Protein AF-A0A553XTB8-F1 (afdb_monomer)

Organism: NCBI:txid2595054

Solvent-accessible surface area (backbone atoms only — not comparable to full-atom values): 7306 Å² total; per-residue (Å²): 140,80,85,90,82,80,82,86,76,72,85,72,80,77,69,88,78,72,76,60,93,50,73,69,41,51,51,54,46,55,52,51,51,54,59,51,57,75,51,41,71,43,57,45,42,55,61,53,49,77,76,46,95,69,88,56,85,62,55,62,44,39,61,53,44,49,53,48,52,52,49,40,65,73,49,48,45,96,88,76,50,57,57,67,68,59,50,44,66,67,45,38,68,63,52,34,68,58,40,72,91,57,58,70,71,54,40,51,50,51,44,51,54,54,75,76,106

pLDDT: mean 83.33, std 14.6, range [41.31, 97.5]

Mean predicted aligned error: 11.62 Å

Secondary structure (DSSP, 8-state):
-----------------PPPSSHHHHHHHHHHHHHHHTTHHHHHHHHHGGGSSS-GGG--HHHHHHHHHHHHHHH--TTT---HHHHHHHHHHHHHHH-TTS-HHHHHHHHHHHHT-

Sequence (117 aa):
MTFPAPGATAPQPAGTHRPAPGPAADEGLARRLRALACTAPLHDLDARKANLAGEYGGYAMAEVALAVIDLVTLHMDFDTGADHEEIVARVLPRIAAQAPGRPAAEHERVARWVLEN

Foldseek 3Di:
DDDDDDDDDDPDPDDDDDPDPDDVVVVVVVVVVVVVVVLVVLVVQQVCCVVDPDDCPLFSLSVLLVLLVVVQVVPDDVPPGDDLVNSLVVSQVVLCVSPVPDDSVVSSVSSVVSVVD

Radius of gyration: 25.26 Å; Cα contacts (8 Å, |Δi|>4): 66; chains: 1; bounding box: 90×39×44 Å

Structure (mmCIF, N/CA/C/O backbone):
data_AF-A0A553XTB8-F1
#
_entry.id   AF-A0A553XTB8-F1
#
loop_
_atom_site.group_PDB
_atom_site.id
_atom_site.type_symbol
_atom_site.label_atom_id
_atom_site.label_alt_id
_atom_site.label_comp_id
_atom_site.label_asym_id
_atom_site.label_entity_id
_atom_site.label_seq_id
_atom_site.pdbx_PDB_ins_code
_atom_site.Cartn_x
_atom_site.Cartn_y
_atom_site.Cartn_z
_atom_site.occupancy
_atom_site.B_iso_or_equiv
_atom_site.auth_seq_id
_atom_site.auth_comp_id
_atom_site.auth_asym_id
_atom_site.auth_atom_id
_atom_site.pdbx_PDB_model_num
ATOM 1 N N . MET A 1 1 ? 76.236 15.488 -11.336 1.00 41.31 1 MET A N 1
ATOM 2 C CA . MET A 1 1 ? 75.437 14.586 -12.196 1.00 41.31 1 MET A CA 1
ATOM 3 C C . MET A 1 1 ? 74.901 13.505 -11.263 1.00 41.31 1 MET A C 1
ATOM 5 O O . MET A 1 1 ? 75.729 12.906 -10.605 1.00 41.31 1 MET A O 1
ATOM 9 N N . THR A 1 2 ? 73.619 13.258 -11.002 1.00 48.31 2 THR A N 1
ATOM 10 C CA . THR A 1 2 ? 72.355 13.557 -11.687 1.00 48.31 2 THR A CA 1
ATOM 11 C C . THR A 1 2 ? 71.219 13.259 -10.686 1.00 48.31 2 THR A C 1
ATOM 13 O O . THR A 1 2 ? 71.333 12.319 -9.904 1.00 48.31 2 THR A O 1
ATOM 16 N N . PHE A 1 3 ? 70.158 14.072 -10.681 1.00 46.03 3 PHE A N 1
ATOM 17 C CA . PHE A 1 3 ? 68.915 13.856 -9.920 1.00 46.03 3 PHE A CA 1
ATOM 18 C C . PHE A 1 3 ? 68.185 12.572 -10.363 1.00 46.03 3 PHE A C 1
ATOM 20 O O . PHE A 1 3 ? 68.142 12.320 -11.568 1.00 46.03 3 PHE A O 1
ATOM 27 N N . PRO A 1 4 ? 67.489 11.836 -9.477 1.00 58.44 4 PRO A N 1
ATOM 28 C CA . PRO A 1 4 ? 66.358 11.022 -9.896 1.00 58.44 4 PRO A CA 1
ATOM 29 C C . PRO A 1 4 ? 65.080 11.881 -9.952 1.00 58.44 4 PRO A C 1
ATOM 31 O O . PRO A 1 4 ? 64.765 12.630 -9.028 1.00 58.44 4 PRO A O 1
ATOM 34 N N . ALA A 1 5 ? 64.352 11.765 -11.060 1.00 60.19 5 ALA A N 1
ATOM 35 C CA . ALA A 1 5 ? 62.986 12.252 -11.268 1.00 60.19 5 ALA A CA 1
ATOM 36 C C . ALA A 1 5 ? 62.022 11.044 -11.308 1.00 60.19 5 ALA A C 1
ATOM 38 O O . ALA A 1 5 ? 62.491 9.908 -11.356 1.00 60.19 5 ALA A O 1
ATOM 39 N N . PRO A 1 6 ? 60.708 11.242 -11.500 1.00 53.75 6 PRO A N 1
ATOM 40 C CA . PRO A 1 6 ? 59.749 12.002 -10.709 1.00 53.75 6 PRO A CA 1
ATOM 41 C C . PRO A 1 6 ? 58.691 11.064 -10.080 1.00 53.75 6 PRO A C 1
ATOM 43 O O . PRO A 1 6 ? 58.649 9.865 -10.342 1.00 53.75 6 PRO A O 1
ATOM 46 N N . GLY A 1 7 ? 57.847 11.633 -9.216 1.00 50.50 7 GLY A N 1
ATOM 47 C CA . GLY A 1 7 ? 56.869 10.927 -8.390 1.00 50.50 7 GLY A CA 1
ATOM 48 C C . GLY A 1 7 ? 55.953 9.953 -9.135 1.00 50.50 7 GLY A C 1
ATOM 49 O O . GLY A 1 7 ? 55.376 10.268 -10.176 1.00 50.50 7 GLY A O 1
ATOM 50 N N . ALA A 1 8 ? 55.780 8.781 -8.522 1.00 53.91 8 ALA A N 1
ATOM 51 C CA . ALA A 1 8 ? 54.745 7.823 -8.861 1.00 53.91 8 ALA A CA 1
ATOM 52 C C . ALA A 1 8 ? 53.376 8.511 -8.775 1.00 53.91 8 ALA A C 1
ATOM 54 O O . ALA A 1 8 ? 52.900 8.878 -7.700 1.00 53.91 8 ALA A O 1
ATOM 55 N N . THR A 1 9 ? 52.768 8.735 -9.935 1.00 54.84 9 THR A N 1
ATOM 56 C CA . THR A 1 9 ? 51.419 9.273 -10.049 1.00 54.84 9 THR A CA 1
ATOM 57 C C . THR A 1 9 ? 50.460 8.195 -9.558 1.00 54.84 9 THR A C 1
ATOM 59 O O . THR A 1 9 ? 50.322 7.148 -10.188 1.00 54.84 9 THR A O 1
ATOM 62 N N . ALA A 1 10 ? 49.826 8.422 -8.408 1.00 61.78 10 ALA A N 1
ATOM 63 C CA . ALA A 1 10 ? 48.704 7.603 -7.974 1.00 61.78 10 ALA A CA 1
ATOM 64 C C . ALA A 1 10 ? 47.616 7.624 -9.068 1.00 61.78 10 ALA A C 1
ATOM 66 O O . ALA A 1 10 ? 47.386 8.688 -9.658 1.00 61.78 10 ALA A O 1
ATOM 67 N N . PRO A 1 11 ? 46.940 6.500 -9.361 1.00 55.59 11 PRO A N 1
ATOM 68 C CA . PRO A 1 11 ? 45.811 6.510 -10.276 1.00 55.59 11 PRO A CA 1
ATOM 69 C C . PRO A 1 11 ? 44.717 7.397 -9.676 1.00 55.59 11 PRO A C 1
ATOM 71 O O . PRO A 1 11 ? 44.107 7.064 -8.661 1.00 55.59 11 PRO A O 1
ATOM 74 N N . GLN A 1 12 ? 44.504 8.564 -10.284 1.00 62.22 12 GLN A N 1
ATOM 75 C CA . GLN A 1 12 ? 43.362 9.409 -9.962 1.00 62.22 12 GLN A CA 1
ATOM 76 C C . GLN A 1 12 ? 42.094 8.658 -10.394 1.00 62.22 12 GLN A C 1
ATOM 78 O O . GLN A 1 12 ? 42.048 8.183 -11.533 1.00 62.22 12 GLN A O 1
ATOM 83 N N . PRO A 1 13 ? 41.071 8.526 -9.531 1.00 57.94 13 PRO A N 1
ATOM 84 C CA . PRO A 1 13 ? 39.806 7.938 -9.941 1.00 57.94 13 PRO A CA 1
ATOM 85 C C . PRO A 1 13 ? 39.206 8.834 -11.025 1.00 57.94 13 PRO A C 1
ATOM 87 O O . PRO A 1 13 ? 38.858 9.990 -10.776 1.00 57.94 13 PRO A O 1
ATOM 90 N N . ALA A 1 14 ? 39.156 8.307 -12.250 1.00 58.19 14 ALA A N 1
ATOM 91 C CA . ALA A 1 14 ? 38.551 8.970 -13.392 1.00 58.19 14 ALA A CA 1
ATOM 92 C C . ALA A 1 14 ? 37.124 9.390 -13.019 1.00 58.19 14 ALA A C 1
ATOM 94 O O . ALA A 1 14 ? 36.339 8.589 -12.509 1.00 58.19 14 ALA A O 1
ATOM 95 N N . GLY A 1 15 ? 36.855 10.682 -13.207 1.00 56.16 15 GLY A N 1
ATOM 96 C CA . GLY A 1 15 ? 35.678 11.371 -12.706 1.00 56.16 15 GLY A CA 1
ATOM 97 C C . GLY A 1 15 ? 34.354 10.728 -13.102 1.00 56.16 15 GLY A C 1
ATOM 98 O O . GLY A 1 15 ? 34.242 9.980 -14.071 1.00 56.16 15 GLY A O 1
ATOM 99 N N . THR A 1 16 ? 33.329 11.076 -12.331 1.00 59.41 16 THR A N 1
ATOM 100 C CA . THR A 1 16 ? 31.920 10.801 -12.600 1.00 59.41 16 THR A CA 1
ATOM 101 C C . THR A 1 16 ? 31.591 11.087 -14.069 1.00 59.41 16 THR A C 1
ATOM 103 O O . THR A 1 16 ? 31.477 12.236 -14.496 1.00 59.41 16 THR A O 1
ATOM 106 N N . HIS A 1 17 ? 31.477 10.025 -14.870 1.00 63.88 17 HIS A N 1
ATOM 107 C CA . HIS A 1 17 ? 31.203 10.119 -16.298 1.00 63.88 17 HIS A CA 1
ATOM 108 C C . HIS A 1 17 ? 29.796 10.686 -16.483 1.00 63.88 17 HIS A C 1
ATOM 110 O O . HIS A 1 17 ? 28.800 9.965 -16.427 1.00 63.88 17 HIS A O 1
ATOM 116 N N . ARG A 1 18 ? 29.691 12.000 -16.698 1.00 64.69 18 ARG A N 1
ATOM 117 C CA . ARG A 1 18 ? 28.447 12.600 -17.175 1.00 64.69 18 ARG A CA 1
ATOM 118 C C . ARG A 1 18 ? 28.171 11.982 -18.548 1.00 64.69 18 ARG A C 1
ATOM 120 O O . ARG A 1 18 ? 29.055 12.057 -19.405 1.00 64.69 18 ARG A O 1
ATOM 127 N N . PRO A 1 19 ? 27.029 11.311 -18.770 1.00 65.31 19 PRO A N 1
ATOM 128 C CA . PRO A 1 19 ? 26.732 10.777 -20.088 1.00 65.31 19 PRO A CA 1
ATOM 129 C C . PRO A 1 19 ? 26.679 11.943 -21.080 1.00 65.31 19 PRO A C 1
ATOM 131 O O . PRO A 1 19 ? 26.035 12.961 -20.814 1.00 65.31 19 PRO A O 1
ATOM 134 N N . ALA A 1 20 ? 27.417 11.818 -22.184 1.00 63.16 20 ALA A N 1
ATOM 135 C CA 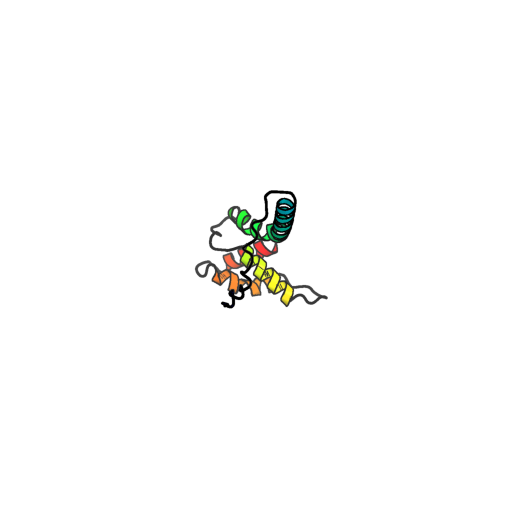. ALA A 1 20 ? 27.406 12.810 -23.249 1.00 63.16 20 ALA A CA 1
ATOM 136 C C . ALA A 1 20 ? 26.006 12.840 -23.894 1.00 63.16 20 ALA A C 1
ATOM 138 O O . ALA A 1 20 ? 25.423 11.769 -24.087 1.00 63.16 20 ALA A O 1
ATOM 139 N N . PRO A 1 21 ? 25.449 14.018 -24.227 1.00 64.50 21 PRO A N 1
ATOM 140 C CA . PRO A 1 21 ? 24.195 14.099 -24.973 1.00 64.50 21 PRO A CA 1
ATOM 141 C C . PRO A 1 21 ? 24.319 13.320 -26.295 1.00 64.50 21 PRO A C 1
ATOM 143 O O . PRO A 1 21 ? 25.241 13.580 -27.067 1.00 64.50 21 PRO A O 1
ATOM 146 N N . GLY A 1 22 ? 23.439 12.343 -26.538 1.00 74.56 22 GLY A N 1
ATOM 147 C CA . GLY A 1 22 ? 23.477 11.478 -27.725 1.00 74.56 22 GLY A CA 1
ATOM 148 C C . GLY A 1 22 ? 22.830 10.098 -27.504 1.00 74.56 22 GLY A C 1
ATOM 149 O O . GLY A 1 22 ? 22.341 9.827 -26.407 1.00 74.56 22 GLY A O 1
ATOM 150 N N . PRO A 1 23 ? 22.879 9.187 -28.497 1.00 74.81 23 PRO A N 1
ATOM 151 C CA . PRO A 1 23 ? 22.122 7.925 -28.499 1.00 74.81 23 PRO A CA 1
ATOM 152 C C . PRO A 1 23 ? 22.304 7.035 -27.256 1.00 74.81 23 PRO A C 1
ATOM 154 O O . PRO A 1 23 ? 21.366 6.379 -26.811 1.00 74.81 23 PRO A O 1
ATOM 157 N N . ALA A 1 24 ? 23.493 7.035 -26.645 1.00 75.31 24 ALA A N 1
ATOM 158 C CA . ALA A 1 24 ? 23.753 6.296 -25.406 1.00 75.31 24 ALA A CA 1
ATOM 159 C C . ALA A 1 24 ? 23.023 6.896 -24.185 1.00 75.31 24 ALA A C 1
ATOM 161 O O . ALA A 1 24 ? 22.586 6.164 -23.292 1.00 75.31 24 ALA A O 1
ATOM 162 N N . ALA A 1 25 ? 22.859 8.224 -24.139 1.00 78.31 25 ALA A N 1
ATOM 163 C CA . ALA A 1 25 ? 22.048 8.887 -23.121 1.00 78.31 25 ALA A CA 1
ATOM 164 C C . ALA A 1 25 ? 20.555 8.574 -23.310 1.00 78.31 25 ALA A C 1
ATOM 166 O O . ALA A 1 25 ? 19.859 8.346 -22.314 1.00 78.31 25 ALA A O 1
ATOM 167 N N . ASP A 1 26 ? 20.092 8.482 -24.560 1.00 83.56 26 ASP A N 1
ATOM 168 C CA . ASP A 1 26 ? 18.710 8.128 -24.906 1.00 83.56 26 ASP A CA 1
ATOM 169 C C . ASP A 1 26 ? 18.388 6.678 -24.533 1.00 83.56 26 ASP A C 1
ATOM 171 O O . ASP A 1 26 ? 17.355 6.408 -23.922 1.00 83.56 26 ASP A O 1
ATOM 175 N N . GLU A 1 27 ? 19.299 5.737 -24.792 1.00 83.62 27 GLU A N 1
ATOM 176 C CA . GLU A 1 27 ? 19.138 4.348 -24.355 1.00 83.62 27 GLU A CA 1
ATOM 177 C C . GLU A 1 27 ? 19.116 4.243 -22.821 1.00 83.62 27 GLU A C 1
ATOM 179 O O . GLU A 1 27 ? 18.284 3.539 -22.236 1.00 83.62 27 GLU A O 1
ATOM 184 N N . GLY A 1 28 ? 19.992 5.002 -22.152 1.00 84.38 28 GLY A N 1
ATOM 185 C CA . GLY A 1 28 ? 19.995 5.124 -20.699 1.00 84.38 28 GLY A CA 1
ATOM 186 C C . GLY A 1 28 ? 18.681 5.691 -20.156 1.00 84.38 28 GLY A C 1
ATOM 187 O O . GLY A 1 28 ? 18.196 5.233 -19.121 1.00 84.38 28 GLY A O 1
ATOM 188 N N . LEU A 1 29 ? 18.082 6.679 -20.825 1.00 87.94 29 LEU A N 1
ATOM 189 C CA . LEU A 1 29 ? 16.760 7.218 -20.490 1.00 87.94 29 LEU A CA 1
ATOM 190 C C . LEU A 1 29 ? 15.657 6.179 -20.719 1.00 87.94 29 LEU A C 1
ATOM 192 O O . LEU A 1 29 ? 14.890 5.907 -19.800 1.00 87.94 29 LEU A O 1
ATOM 196 N N . ALA A 1 30 ? 15.628 5.534 -21.882 1.00 89.38 30 ALA A N 1
ATOM 197 C CA . ALA A 1 30 ? 14.642 4.511 -22.220 1.00 89.38 30 ALA A CA 1
ATOM 198 C C . ALA A 1 30 ? 14.681 3.312 -21.258 1.00 89.38 30 ALA A C 1
ATOM 200 O O . ALA A 1 30 ? 13.646 2.729 -20.936 1.00 89.38 30 ALA A O 1
ATOM 201 N N . ARG A 1 31 ? 15.866 2.921 -20.773 1.00 88.19 31 ARG A N 1
ATOM 202 C CA . ARG A 1 31 ? 16.009 1.861 -19.762 1.00 88.19 31 ARG A CA 1
ATOM 203 C C . ARG A 1 31 ? 15.427 2.280 -18.412 1.00 88.19 31 ARG A C 1
ATOM 205 O O . ARG A 1 31 ? 14.694 1.507 -17.805 1.00 88.19 31 ARG A O 1
ATOM 212 N N . ARG A 1 32 ? 15.714 3.506 -17.966 1.00 89.31 32 ARG A N 1
ATOM 213 C CA . ARG A 1 32 ? 15.168 4.055 -16.713 1.00 89.31 32 ARG A CA 1
ATOM 214 C C . ARG A 1 32 ? 13.651 4.225 -16.779 1.00 89.31 32 ARG A C 1
ATOM 216 O O . ARG A 1 32 ? 12.972 3.848 -15.835 1.00 89.31 32 ARG A O 1
ATOM 223 N N . LEU A 1 33 ? 13.120 4.712 -17.902 1.00 90.19 33 LEU A N 1
ATOM 224 C CA . LEU A 1 33 ? 11.674 4.828 -18.116 1.00 90.19 33 LEU A CA 1
ATOM 225 C C . LEU A 1 33 ? 10.982 3.466 -18.066 1.00 90.19 33 LEU A C 1
ATOM 227 O O . LEU A 1 33 ? 9.946 3.346 -17.426 1.00 90.19 33 LEU A O 1
ATOM 231 N N . ARG A 1 34 ? 11.575 2.427 -18.668 1.00 86.31 34 ARG A N 1
ATOM 232 C CA . ARG A 1 34 ? 11.054 1.057 -18.555 1.00 86.31 34 ARG A CA 1
ATOM 233 C C . ARG A 1 34 ? 11.035 0.564 -17.110 1.00 86.31 34 ARG A C 1
ATOM 235 O O . ARG A 1 34 ? 10.031 0.010 -16.689 1.00 86.31 34 ARG A O 1
ATOM 242 N N . ALA A 1 35 ? 12.101 0.808 -16.348 1.00 86.69 35 ALA A N 1
ATOM 243 C CA . ALA A 1 35 ? 12.145 0.431 -14.936 1.00 86.69 35 ALA A CA 1
ATOM 244 C C . ALA A 1 35 ? 11.066 1.151 -14.103 1.00 86.69 35 ALA A C 1
ATOM 246 O O . ALA A 1 35 ? 10.397 0.509 -13.302 1.00 86.69 35 ALA A O 1
ATOM 247 N N . LEU A 1 36 ? 10.854 2.454 -14.329 1.00 83.88 36 LEU A N 1
ATOM 248 C CA . LEU A 1 36 ? 9.800 3.227 -13.657 1.00 83.88 36 LEU A CA 1
ATOM 249 C C . LEU A 1 36 ? 8.390 2.798 -14.087 1.00 83.88 36 LEU A C 1
ATOM 251 O O . LEU A 1 36 ? 7.475 2.782 -13.271 1.00 83.88 36 LEU A O 1
ATOM 255 N N . ALA A 1 37 ? 8.205 2.421 -15.354 1.00 86.00 37 ALA A N 1
ATOM 256 C CA . ALA A 1 37 ? 6.920 1.940 -15.852 1.00 86.00 37 ALA A CA 1
ATOM 257 C C . ALA A 1 37 ? 6.463 0.659 -15.134 1.00 86.00 37 ALA A C 1
ATOM 259 O O . ALA A 1 37 ? 5.266 0.482 -14.926 1.00 86.00 37 ALA A O 1
ATOM 260 N N . CYS A 1 38 ? 7.395 -0.194 -14.693 1.00 87.56 38 CYS A N 1
ATOM 261 C CA . CYS A 1 38 ? 7.069 -1.400 -13.929 1.00 87.56 38 CYS A CA 1
ATOM 262 C C . CYS A 1 38 ? 6.420 -1.105 -12.565 1.00 87.56 38 CYS A C 1
ATOM 264 O O . CYS A 1 38 ? 5.691 -1.952 -12.061 1.00 87.56 38 CYS A O 1
ATOM 266 N N . THR A 1 39 ? 6.660 0.069 -11.969 1.00 89.00 39 THR A N 1
ATOM 267 C CA . THR A 1 39 ? 6.049 0.478 -10.689 1.00 89.00 39 THR A CA 1
ATOM 268 C C . THR A 1 39 ? 4.972 1.546 -10.854 1.00 89.00 39 THR A C 1
ATOM 270 O O . THR A 1 39 ? 4.363 1.956 -9.866 1.00 89.00 39 THR A O 1
ATOM 273 N N . ALA A 1 40 ? 4.703 1.994 -12.085 1.00 87.31 40 ALA A N 1
ATOM 274 C CA . ALA A 1 40 ? 3.712 3.028 -12.367 1.00 87.31 40 ALA A CA 1
ATOM 275 C C . ALA A 1 40 ? 2.320 2.730 -11.772 1.00 87.31 40 ALA A C 1
ATOM 277 O O . ALA A 1 40 ? 1.757 3.656 -11.188 1.00 87.31 40 ALA A O 1
ATOM 278 N N . PRO A 1 41 ? 1.790 1.485 -11.806 1.00 89.38 41 PRO A N 1
ATOM 279 C CA . PRO A 1 41 ? 0.503 1.181 -11.176 1.00 89.38 41 PRO A CA 1
ATOM 280 C C . PRO A 1 41 ? 0.462 1.481 -9.669 1.00 89.38 41 PRO A C 1
ATOM 282 O O . PRO A 1 41 ? -0.526 2.017 -9.182 1.00 89.38 41 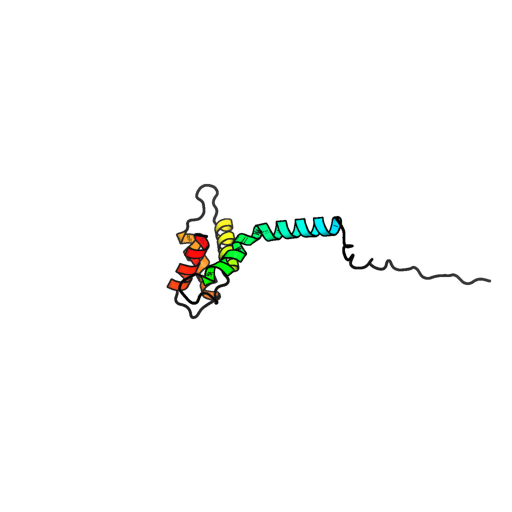PRO A O 1
ATOM 285 N N . LEU A 1 42 ? 1.553 1.225 -8.933 1.00 89.12 42 LEU A N 1
ATOM 286 C CA . LEU A 1 42 ? 1.617 1.501 -7.491 1.00 89.12 42 LEU A CA 1
ATOM 287 C C . LEU A 1 42 ? 1.565 3.002 -7.201 1.00 89.12 42 LEU A C 1
ATOM 289 O O . LEU A 1 42 ? 0.905 3.435 -6.262 1.00 89.12 42 LEU A O 1
ATOM 293 N N . HIS A 1 43 ? 2.248 3.807 -8.016 1.00 89.75 43 HIS A N 1
ATOM 294 C CA . HIS A 1 43 ? 2.230 5.264 -7.877 1.00 89.75 43 HIS A C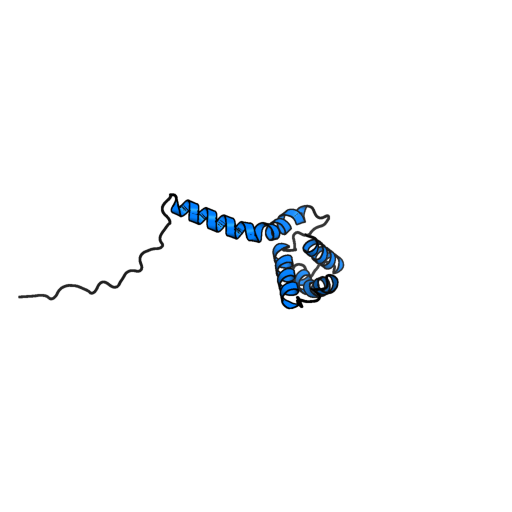A 1
ATOM 295 C C . HIS A 1 43 ? 0.879 5.867 -8.272 1.00 89.75 43 HIS A C 1
ATOM 297 O O . HIS A 1 43 ? 0.460 6.872 -7.697 1.00 89.75 43 HIS A O 1
ATOM 303 N N . ASP A 1 44 ? 0.185 5.246 -9.224 1.00 91.69 44 ASP A N 1
ATOM 304 C CA . ASP A 1 44 ? -1.142 5.677 -9.651 1.00 91.69 44 ASP A CA 1
ATOM 305 C C . ASP A 1 44 ? -2.185 5.521 -8.532 1.00 91.69 44 ASP A C 1
ATOM 307 O O . ASP A 1 44 ? -3.114 6.321 -8.447 1.00 91.69 44 ASP A O 1
ATOM 311 N N . LEU A 1 45 ? -1.996 4.588 -7.589 1.00 91.94 45 LEU A N 1
ATOM 312 C CA . LEU A 1 45 ? -2.855 4.481 -6.402 1.00 91.94 45 LEU A CA 1
ATOM 313 C C . LEU A 1 45 ? -2.875 5.782 -5.584 1.00 91.94 45 LEU A C 1
ATOM 315 O O . LEU A 1 45 ? -3.938 6.243 -5.163 1.00 91.94 45 LEU A O 1
ATOM 319 N N . ASP A 1 46 ? -1.720 6.422 -5.393 1.00 91.06 46 ASP A N 1
ATOM 320 C CA . ASP A 1 46 ? -1.639 7.690 -4.662 1.00 91.06 46 ASP A CA 1
ATOM 321 C C . ASP A 1 46 ? -2.259 8.864 -5.429 1.00 91.06 46 ASP A C 1
ATOM 323 O O . ASP A 1 46 ? -2.767 9.796 -4.804 1.00 91.06 46 ASP A O 1
ATOM 327 N N . ALA A 1 47 ? -2.272 8.817 -6.764 1.00 90.31 47 ALA A N 1
ATOM 328 C CA . ALA A 1 47 ? -2.982 9.798 -7.581 1.00 90.31 47 ALA A CA 1
ATOM 329 C C . ALA A 1 47 ? -4.503 9.576 -7.520 1.00 90.31 47 ALA A C 1
ATOM 331 O O . ALA A 1 47 ? -5.281 10.514 -7.333 1.00 90.31 47 ALA A O 1
ATOM 332 N N . ARG A 1 48 ? -4.936 8.317 -7.624 1.00 90.75 48 ARG A N 1
ATOM 333 C CA . ARG A 1 48 ? -6.346 7.918 -7.666 1.00 90.75 48 ARG A CA 1
ATOM 334 C C . ARG A 1 48 ? -7.056 8.050 -6.324 1.00 90.75 48 ARG A C 1
ATOM 336 O O . ARG A 1 48 ? -8.271 8.246 -6.325 1.00 90.75 48 ARG A O 1
ATOM 343 N N . LYS A 1 49 ? -6.338 8.018 -5.195 1.00 90.19 49 LYS A N 1
ATOM 344 C CA . LYS A 1 49 ? -6.952 8.189 -3.866 1.00 90.19 49 LYS A CA 1
ATOM 345 C C . LYS A 1 49 ? -7.655 9.537 -3.690 1.00 90.19 49 LYS A C 1
ATOM 347 O O . LYS A 1 49 ? -8.577 9.629 -2.891 1.00 90.19 49 LYS A O 1
ATOM 352 N N . ALA A 1 50 ? -7.264 10.566 -4.448 1.00 87.25 50 ALA A N 1
ATOM 353 C CA . ALA A 1 50 ? -7.934 11.868 -4.440 1.00 87.25 50 ALA A CA 1
ATOM 354 C C . ALA A 1 50 ? -9.394 11.794 -4.929 1.00 87.25 50 ALA A C 1
ATOM 356 O O . ALA A 1 50 ? -10.191 12.673 -4.618 1.00 87.25 50 ALA A O 1
ATOM 357 N N . ASN A 1 51 ? -9.750 10.737 -5.667 1.00 86.06 51 ASN A N 1
ATOM 358 C CA . ASN A 1 51 ? -11.109 10.495 -6.145 1.00 86.06 51 ASN A CA 1
ATOM 359 C C . ASN A 1 51 ? -11.962 9.684 -5.150 1.00 86.06 51 ASN A C 1
ATOM 361 O O . ASN A 1 51 ? -13.153 9.487 -5.392 1.00 86.06 51 ASN A O 1
ATOM 365 N N . LEU A 1 52 ? -11.382 9.187 -4.050 1.00 85.56 52 LEU A N 1
ATOM 366 C CA . LEU A 1 52 ? -12.131 8.499 -2.999 1.00 85.56 52 LEU A CA 1
ATOM 367 C C . LEU A 1 52 ? -12.921 9.508 -2.162 1.00 85.56 52 LEU A C 1
ATOM 369 O O . LEU A 1 52 ? -12.400 10.542 -1.751 1.00 85.56 52 LEU A O 1
ATOM 373 N N . ALA A 1 53 ? -14.168 9.173 -1.833 1.00 81.12 53 ALA A N 1
ATOM 374 C CA . ALA A 1 53 ? -14.963 9.963 -0.900 1.00 81.12 53 ALA A CA 1
ATOM 375 C C . ALA A 1 53 ? -14.379 9.858 0.524 1.00 81.12 53 ALA A C 1
ATOM 377 O O . ALA A 1 53 ? -14.547 8.836 1.197 1.00 81.12 53 ALA A O 1
ATOM 378 N N . GLY A 1 54 ? -13.679 10.903 0.973 1.00 80.81 54 GLY A N 1
ATOM 379 C CA . GLY A 1 54 ? -13.072 10.994 2.305 1.00 80.81 54 GLY A CA 1
ATOM 380 C C . GLY A 1 54 ? -11.696 11.669 2.305 1.00 80.81 54 GLY A C 1
ATOM 381 O O . GLY A 1 54 ? -11.169 12.052 1.267 1.00 80.81 54 GLY A O 1
ATOM 382 N N . GLU A 1 55 ? -11.103 11.802 3.492 1.00 83.19 55 GLU A N 1
ATOM 383 C CA . GLU A 1 55 ? -9.801 12.452 3.710 1.00 83.19 55 GLU A CA 1
ATOM 384 C C . GLU A 1 55 ? -8.672 11.412 3.803 1.00 83.19 55 GLU A C 1
ATOM 386 O O . GLU A 1 55 ? -8.146 11.132 4.884 1.00 83.19 55 GLU A O 1
ATOM 391 N N . TYR A 1 56 ? -8.288 10.828 2.664 1.00 89.94 56 TYR A N 1
ATOM 392 C CA . TYR A 1 56 ? -7.265 9.769 2.596 1.00 89.94 56 TYR A CA 1
ATOM 393 C C . TYR A 1 56 ? -5.831 10.284 2.404 1.00 89.94 56 TYR A C 1
ATOM 395 O O . TYR A 1 56 ? -4.911 9.499 2.173 1.00 89.94 56 TYR A O 1
ATOM 403 N N . GLY A 1 57 ? -5.606 11.597 2.516 1.00 88.50 57 GLY A N 1
ATOM 404 C CA . GLY A 1 57 ? -4.283 12.206 2.338 1.00 88.50 57 GLY A CA 1
ATOM 405 C C . GLY A 1 57 ? -3.211 11.673 3.299 1.00 88.50 57 GLY A C 1
ATOM 406 O O . GLY A 1 57 ? -2.033 11.695 2.958 1.00 88.50 57 GLY A O 1
ATOM 407 N N . GLY A 1 58 ? -3.620 11.153 4.462 1.00 91.69 58 GLY A N 1
ATOM 408 C CA . GLY A 1 58 ? -2.728 10.554 5.460 1.00 91.69 58 GLY A CA 1
ATOM 409 C C . GLY A 1 58 ? -2.252 9.131 5.147 1.00 91.69 58 GLY A C 1
ATOM 410 O O . GLY A 1 58 ? -1.382 8.639 5.855 1.00 91.69 58 GLY A O 1
ATOM 411 N N . TYR A 1 59 ? -2.789 8.475 4.113 1.00 95.50 59 TYR A N 1
ATOM 412 C CA . TYR A 1 59 ? -2.360 7.134 3.710 1.00 95.50 59 TYR A CA 1
ATOM 413 C C . TYR A 1 59 ? -1.440 7.205 2.497 1.00 95.50 59 TYR A C 1
ATOM 415 O O . TYR A 1 59 ? -1.783 7.836 1.495 1.00 95.50 59 TYR A O 1
ATOM 423 N N . ALA A 1 60 ? -0.292 6.537 2.565 1.00 95.44 60 ALA A N 1
ATOM 424 C CA . ALA A 1 60 ? 0.593 6.326 1.425 1.00 95.44 60 ALA A CA 1
ATOM 425 C C . ALA A 1 60 ? 0.191 5.018 0.731 1.00 95.44 60 ALA A C 1
ATOM 427 O O . ALA A 1 60 ? 0.592 3.935 1.163 1.00 95.44 60 ALA A O 1
ATOM 428 N N . MET A 1 61 ? -0.631 5.108 -0.319 1.00 95.56 61 MET A N 1
ATOM 429 C CA . MET A 1 61 ? -1.275 3.932 -0.920 1.00 95.56 61 MET A CA 1
ATOM 430 C C . MET A 1 61 ? -0.263 2.998 -1.578 1.00 95.56 61 MET A C 1
ATOM 432 O O . MET A 1 61 ? -0.389 1.783 -1.449 1.00 95.56 61 MET A O 1
ATOM 436 N N . ALA A 1 62 ? 0.782 3.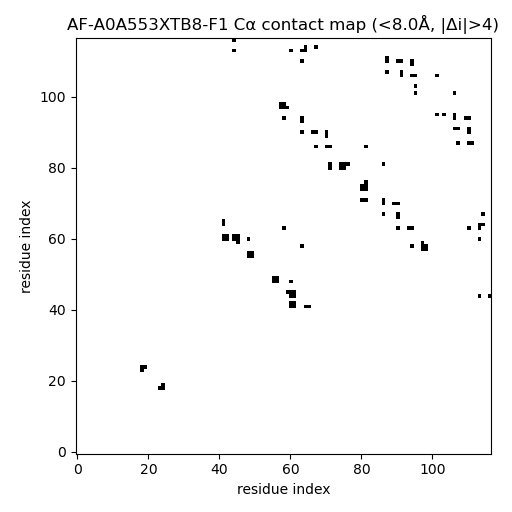550 -2.201 1.00 94.44 62 ALA A N 1
ATOM 437 C CA . ALA A 1 62 ? 1.875 2.750 -2.740 1.00 94.44 62 ALA A CA 1
ATOM 438 C C . ALA A 1 62 ? 2.589 1.931 -1.649 1.00 94.44 62 ALA A C 1
ATOM 440 O O . ALA A 1 62 ? 2.963 0.785 -1.885 1.00 94.44 62 ALA A O 1
ATOM 441 N N . GLU A 1 63 ? 2.759 2.482 -0.442 1.00 95.00 63 GLU A N 1
ATOM 442 C CA . GLU A 1 63 ? 3.378 1.749 0.669 1.00 95.00 63 GLU A CA 1
ATOM 443 C C . GLU A 1 63 ? 2.463 0.631 1.182 1.00 95.00 63 GLU A C 1
ATOM 445 O O . GLU A 1 63 ? 2.929 -0.477 1.449 1.00 95.00 63 GLU A O 1
ATOM 450 N N . VAL A 1 64 ? 1.157 0.900 1.283 1.00 96.19 64 VAL A N 1
ATOM 451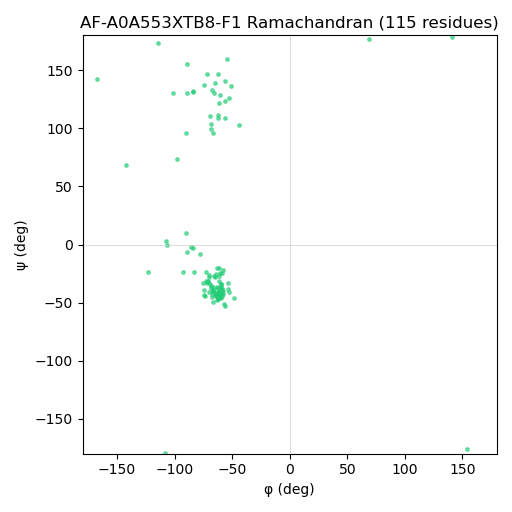 C CA . VAL A 1 64 ? 0.168 -0.121 1.653 1.00 96.19 64 VAL A CA 1
ATOM 452 C C . VAL A 1 64 ? 0.172 -1.258 0.632 1.00 96.19 64 VAL A C 1
ATOM 454 O O . VAL A 1 64 ? 0.236 -2.421 1.022 1.00 96.19 64 VAL A O 1
ATOM 457 N N . ALA A 1 65 ? 0.183 -0.939 -0.663 1.00 95.12 65 ALA A N 1
ATOM 458 C CA . ALA A 1 65 ? 0.230 -1.926 -1.737 1.00 95.12 65 ALA A CA 1
ATOM 459 C C . ALA A 1 65 ? 1.507 -2.776 -1.697 1.00 95.12 65 ALA A C 1
ATOM 461 O O . ALA A 1 65 ? 1.438 -3.995 -1.833 1.00 95.12 65 ALA A O 1
ATOM 462 N N . LEU A 1 66 ? 2.666 -2.165 -1.437 1.00 94.56 66 LEU A N 1
ATOM 463 C CA . LEU A 1 66 ? 3.917 -2.905 -1.249 1.00 94.56 66 LEU A CA 1
ATOM 464 C C . LEU A 1 66 ? 3.839 -3.857 -0.051 1.00 94.56 66 LEU A C 1
ATOM 466 O O . LEU A 1 66 ? 4.220 -5.017 -0.170 1.00 94.56 66 LEU A O 1
ATOM 470 N N . ALA A 1 67 ? 3.279 -3.410 1.075 1.00 95.25 67 ALA A N 1
ATOM 471 C CA . ALA A 1 67 ? 3.088 -4.274 2.236 1.00 95.25 67 ALA A CA 1
ATOM 472 C C . ALA A 1 67 ? 2.132 -5.446 1.953 1.00 95.25 67 ALA A C 1
ATOM 474 O O . ALA A 1 67 ? 2.355 -6.551 2.444 1.00 95.25 67 ALA A O 1
ATOM 475 N N . VAL A 1 68 ? 1.083 -5.220 1.158 1.00 94.44 68 VAL A N 1
ATOM 476 C CA . VAL A 1 68 ? 0.179 -6.277 0.688 1.00 94.44 68 VAL A CA 1
ATOM 477 C C . VAL A 1 68 ? 0.924 -7.279 -0.194 1.00 94.44 68 VAL A C 1
ATOM 479 O O . VAL A 1 68 ? 0.810 -8.478 0.042 1.00 94.44 68 VAL A O 1
ATOM 482 N N . ILE A 1 69 ? 1.716 -6.816 -1.166 1.00 92.25 69 ILE A N 1
ATOM 483 C CA . ILE A 1 69 ? 2.521 -7.689 -2.036 1.00 92.25 69 ILE A CA 1
ATOM 484 C C . ILE A 1 69 ? 3.484 -8.538 -1.205 1.00 92.25 69 ILE A C 1
ATOM 486 O O . ILE A 1 69 ? 3.582 -9.743 -1.434 1.00 92.25 69 ILE A O 1
ATOM 490 N N . ASP A 1 70 ? 4.155 -7.941 -0.218 1.00 91.62 70 ASP A N 1
ATOM 491 C CA . ASP A 1 70 ? 5.045 -8.663 0.692 1.00 91.62 70 ASP A CA 1
ATOM 492 C C . ASP A 1 70 ? 4.281 -9.749 1.463 1.00 91.62 70 ASP A C 1
ATOM 494 O O . ASP A 1 70 ? 4.728 -10.894 1.538 1.00 91.62 70 ASP A O 1
ATOM 498 N N . LEU A 1 71 ? 3.103 -9.417 2.003 1.00 91.00 71 LEU A N 1
ATOM 499 C CA . LEU A 1 71 ? 2.261 -10.369 2.727 1.00 91.00 71 LEU A CA 1
ATOM 5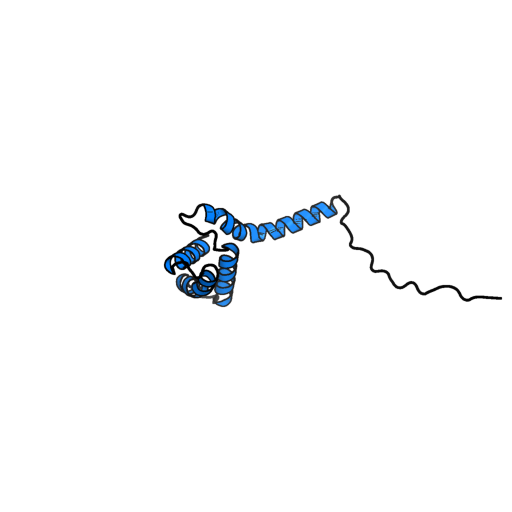00 C C . LEU A 1 71 ? 1.800 -11.514 1.827 1.00 91.00 71 LEU A C 1
ATOM 502 O O . LEU A 1 71 ? 1.932 -12.668 2.225 1.00 91.00 71 LEU A O 1
ATOM 506 N N . VAL A 1 72 ? 1.319 -11.222 0.621 1.00 89.81 72 VAL A N 1
ATOM 507 C CA . VAL A 1 72 ? 0.929 -12.250 -0.351 1.00 89.81 72 VAL A CA 1
ATOM 508 C C . VAL A 1 72 ? 2.129 -13.115 -0.713 1.00 89.81 72 VAL A C 1
ATOM 510 O O . VAL A 1 72 ? 2.010 -14.330 -0.716 1.00 89.81 72 VAL A O 1
ATOM 513 N N . THR A 1 73 ? 3.302 -12.525 -0.938 1.00 88.62 73 THR A N 1
ATOM 514 C CA . THR A 1 73 ? 4.523 -13.275 -1.276 1.00 88.62 73 THR A CA 1
ATOM 515 C C . THR A 1 73 ? 4.954 -14.200 -0.137 1.00 88.62 73 THR A C 1
ATOM 517 O O . THR A 1 73 ? 5.396 -15.317 -0.387 1.00 88.62 73 THR A O 1
ATOM 520 N N . LEU A 1 74 ? 4.807 -13.761 1.116 1.00 87.12 74 LEU A N 1
ATOM 521 C CA . LEU A 1 74 ? 5.128 -14.565 2.298 1.00 87.12 74 LEU A CA 1
ATOM 522 C C . LEU A 1 74 ? 4.114 -15.685 2.565 1.00 87.12 74 LEU A C 1
ATOM 524 O O . LEU A 1 74 ? 4.495 -16.711 3.121 1.00 87.12 74 LEU A O 1
ATOM 528 N N . HIS A 1 75 ? 2.843 -15.477 2.214 1.00 80.25 75 HIS A N 1
ATOM 529 C CA . HIS A 1 75 ? 1.740 -16.399 2.517 1.00 80.25 75 HIS A CA 1
ATOM 530 C C . HIS A 1 75 ? 1.229 -17.151 1.280 1.00 80.25 75 HIS A C 1
ATOM 532 O O . HIS A 1 75 ? 0.275 -17.918 1.380 1.00 80.25 75 HIS A O 1
ATOM 538 N N . MET A 1 76 ? 1.849 -16.949 0.115 1.00 78.56 76 MET A N 1
ATOM 539 C CA . MET A 1 76 ? 1.566 -17.722 -1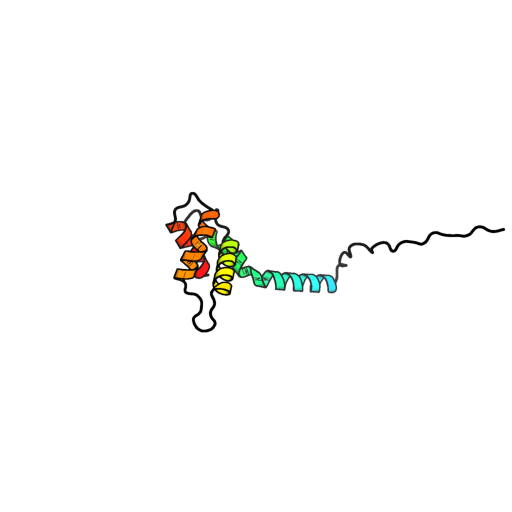.084 1.00 78.56 76 MET A CA 1
ATOM 540 C C . MET A 1 76 ? 2.064 -19.146 -0.868 1.00 78.56 76 MET A C 1
ATOM 542 O O . MET A 1 76 ? 3.245 -19.438 -1.047 1.00 78.56 76 MET A O 1
ATOM 546 N N . ASP A 1 77 ? 1.142 -20.037 -0.524 1.00 65.94 77 ASP A N 1
ATOM 547 C CA . ASP A 1 77 ? 1.336 -21.450 -0.801 1.00 65.94 77 ASP A CA 1
ATOM 548 C C . ASP A 1 77 ? 0.890 -21.717 -2.244 1.00 65.94 77 ASP A C 1
ATOM 550 O O . ASP A 1 77 ? -0.184 -21.263 -2.663 1.00 65.94 77 ASP A O 1
ATOM 554 N N . PHE A 1 78 ? 1.731 -22.404 -3.022 1.00 55.78 78 PHE A N 1
ATOM 555 C CA . PHE A 1 78 ? 1.567 -22.569 -4.475 1.00 55.78 78 PHE A CA 1
ATOM 556 C C . PHE A 1 78 ? 0.228 -23.222 -4.861 1.00 55.78 78 PHE A C 1
ATOM 558 O O . PHE A 1 78 ? -0.243 -23.017 -5.980 1.00 55.78 78 PHE A O 1
ATOM 565 N N . ASP A 1 79 ? -0.392 -23.956 -3.932 1.00 58.06 79 ASP A N 1
ATOM 566 C CA . ASP A 1 79 ? -1.624 -24.712 -4.160 1.00 58.06 79 ASP A CA 1
ATOM 567 C C . ASP A 1 79 ? -2.918 -23.948 -3.813 1.00 58.06 79 ASP A C 1
ATOM 569 O O . ASP A 1 79 ? -3.970 -24.273 -4.364 1.00 58.06 79 ASP A O 1
ATOM 573 N N . THR A 1 80 ? -2.876 -22.933 -2.934 1.00 66.69 80 THR A N 1
ATOM 574 C CA . THR A 1 80 ? -4.104 -22.281 -2.408 1.00 66.69 80 THR A CA 1
ATOM 575 C C . THR A 1 80 ? -4.155 -20.769 -2.645 1.00 66.69 80 THR A C 1
ATOM 577 O O . THR A 1 80 ? -5.242 -20.196 -2.711 1.00 66.69 80 THR A O 1
ATOM 580 N N . GLY A 1 81 ? -3.003 -20.113 -2.828 1.00 70.81 81 GLY A N 1
ATOM 581 C CA . GLY A 1 81 ? -2.926 -18.651 -2.830 1.00 70.81 81 GLY A CA 1
ATOM 582 C C . GLY A 1 81 ? -3.179 -18.046 -1.441 1.00 70.81 81 GLY A C 1
ATOM 583 O O . GLY A 1 81 ? -3.435 -18.760 -0.474 1.00 70.81 81 GLY A O 1
ATOM 584 N N . ALA A 1 82 ? -3.070 -16.721 -1.331 1.00 80.44 82 ALA A N 1
ATOM 585 C CA . ALA A 1 82 ? -3.341 -16.006 -0.085 1.00 80.44 82 ALA A CA 1
ATOM 586 C C . ALA A 1 82 ? -4.826 -15.612 0.009 1.00 80.44 82 ALA A C 1
ATOM 588 O O . ALA A 1 82 ? -5.364 -15.019 -0.930 1.00 80.44 82 ALA A O 1
ATOM 589 N N . ASP A 1 83 ? -5.474 -15.911 1.138 1.00 86.94 83 ASP A N 1
ATOM 590 C CA . ASP A 1 83 ? -6.860 -15.506 1.396 1.00 86.94 83 ASP A CA 1
ATOM 591 C C . ASP A 1 83 ? -6.967 -13.977 1.548 1.00 86.94 83 ASP A C 1
ATOM 593 O O . ASP A 1 83 ? -6.185 -13.343 2.260 1.00 86.94 83 ASP A O 1
ATOM 597 N N . HIS A 1 84 ? -7.940 -13.370 0.867 1.00 89.00 84 HIS A N 1
ATOM 598 C CA . HIS A 1 84 ? -8.097 -11.916 0.825 1.00 89.00 84 HIS A CA 1
ATOM 599 C C . HIS A 1 84 ? -8.378 -11.309 2.207 1.00 89.00 84 HIS A C 1
ATOM 601 O O . HIS A 1 84 ? -7.773 -10.299 2.570 1.00 89.00 84 HIS A O 1
ATOM 607 N N . GLU A 1 85 ? -9.264 -11.919 2.995 1.00 91.81 85 GLU A N 1
ATOM 608 C CA . GLU A 1 85 ? -9.611 -11.421 4.328 1.00 91.81 85 GLU A CA 1
ATOM 609 C C . GLU A 1 85 ? -8.453 -11.635 5.309 1.00 91.81 85 GLU A C 1
ATOM 611 O O . GLU A 1 85 ? -8.205 -10.790 6.173 1.00 91.81 85 GLU A O 1
ATOM 616 N N . GLU A 1 86 ? -7.676 -12.708 5.138 1.00 91.25 86 GLU A N 1
ATOM 617 C CA . GLU A 1 86 ? -6.435 -12.895 5.888 1.00 91.25 86 GLU A CA 1
ATOM 618 C C . GLU A 1 86 ? -5.421 -11.778 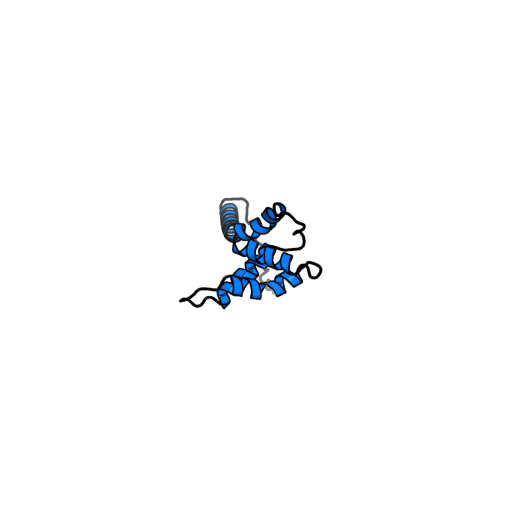5.594 1.00 91.25 86 GLU A C 1
ATOM 620 O O . GLU A 1 86 ? -4.839 -11.204 6.521 1.00 91.25 86 GLU A O 1
ATOM 625 N N . ILE A 1 87 ? -5.228 -11.423 4.321 1.00 93.69 87 ILE A N 1
ATOM 626 C CA . ILE A 1 87 ? -4.322 -10.338 3.933 1.00 93.69 87 ILE A CA 1
ATOM 627 C C . ILE A 1 87 ? -4.805 -8.990 4.481 1.00 93.69 87 ILE A C 1
ATOM 629 O O . ILE A 1 87 ? -3.993 -8.249 5.045 1.00 93.69 87 ILE A O 1
ATOM 633 N N . VAL A 1 88 ? -6.109 -8.693 4.405 1.00 95.50 88 VAL A N 1
ATOM 634 C CA . VAL A 1 88 ? -6.706 -7.494 5.024 1.00 95.50 88 VAL A CA 1
ATOM 635 C C . VAL A 1 88 ? -6.398 -7.459 6.521 1.00 95.50 88 VAL A C 1
ATOM 637 O O . VAL A 1 88 ? -5.837 -6.478 7.014 1.00 95.50 88 VAL A O 1
ATOM 640 N N . ALA A 1 89 ? -6.692 -8.539 7.248 1.00 95.25 89 ALA A N 1
ATOM 641 C CA . ALA A 1 89 ? -6.459 -8.609 8.688 1.00 95.25 89 ALA A CA 1
ATOM 642 C C . ALA A 1 89 ? -4.981 -8.386 9.054 1.00 95.25 89 ALA A C 1
ATOM 644 O O . ALA A 1 89 ? -4.675 -7.706 10.037 1.00 95.25 89 ALA A O 1
ATOM 645 N N . ARG A 1 90 ? -4.057 -8.917 8.246 1.00 94.88 90 ARG A N 1
ATOM 646 C CA . ARG A 1 90 ? -2.609 -8.809 8.471 1.00 94.88 90 ARG A CA 1
ATOM 647 C C . ARG A 1 90 ? -2.036 -7.434 8.146 1.00 94.88 90 ARG A C 1
ATOM 649 O O . ARG A 1 90 ? -1.092 -7.013 8.813 1.00 94.88 90 ARG A O 1
ATOM 656 N N . VAL A 1 91 ? -2.575 -6.727 7.152 1.00 96.25 91 VAL A N 1
ATOM 657 C CA . VAL A 1 91 ? -2.058 -5.405 6.757 1.00 96.25 91 VAL A CA 1
ATOM 658 C C . VAL A 1 91 ? -2.609 -4.266 7.626 1.00 96.25 91 VAL A C 1
ATOM 660 O O . VAL A 1 91 ? -1.952 -3.233 7.782 1.00 96.25 91 VAL A O 1
ATOM 663 N N . LEU A 1 92 ? -3.774 -4.460 8.256 1.00 97.31 92 LEU A N 1
ATOM 664 C CA . LEU A 1 92 ? -4.454 -3.455 9.083 1.00 97.31 92 LEU A CA 1
ATOM 665 C C . LEU A 1 92 ? -3.561 -2.751 10.125 1.00 97.31 92 LEU A C 1
ATOM 667 O O . LEU A 1 92 ? -3.605 -1.520 10.177 1.00 97.31 92 LEU A O 1
ATOM 671 N N . PRO A 1 93 ? -2.718 -3.443 10.922 1.00 96.94 93 PRO A N 1
ATOM 672 C CA . PRO A 1 93 ? -1.845 -2.776 11.892 1.00 96.94 93 PRO A CA 1
ATOM 673 C C . PRO A 1 93 ? -0.867 -1.790 11.245 1.00 96.94 93 PRO A C 1
ATOM 675 O O . PRO A 1 93 ? -0.566 -0.743 11.818 1.00 96.94 93 PRO A O 1
ATOM 678 N N . ARG A 1 94 ? -0.389 -2.096 10.032 1.00 96.38 94 ARG A N 1
ATOM 679 C CA . ARG A 1 94 ? 0.531 -1.228 9.292 1.00 96.38 94 ARG A CA 1
ATOM 680 C C . ARG A 1 94 ? -0.184 -0.010 8.712 1.00 96.38 94 ARG A C 1
ATOM 682 O O . ARG A 1 94 ? 0.355 1.090 8.778 1.00 96.38 94 ARG A O 1
ATOM 689 N N . ILE A 1 95 ? -1.409 -0.181 8.215 1.00 97.38 95 ILE A N 1
ATOM 690 C CA . ILE A 1 95 ? -2.250 0.935 7.753 1.00 97.38 95 ILE A CA 1
ATOM 691 C C . ILE A 1 95 ? -2.601 1.859 8.924 1.00 97.38 95 ILE A C 1
ATOM 693 O O . ILE A 1 95 ? -2.487 3.079 8.810 1.00 97.38 95 ILE A O 1
ATOM 697 N N . ALA A 1 96 ? -2.965 1.286 10.073 1.00 97.50 96 ALA A N 1
ATOM 698 C CA . ALA A 1 96 ? -3.267 2.047 11.279 1.00 97.50 96 ALA A CA 1
ATOM 699 C C . ALA A 1 96 ? -2.070 2.885 11.754 1.00 97.50 96 ALA A C 1
ATOM 701 O O . ALA A 1 96 ? -2.252 4.004 12.225 1.00 97.50 96 ALA A O 1
ATOM 702 N N . ALA A 1 97 ? -0.840 2.397 11.569 1.00 97.31 97 ALA A N 1
ATOM 703 C CA . ALA A 1 97 ? 0.365 3.148 11.909 1.00 97.31 97 ALA A CA 1
ATOM 704 C C . ALA A 1 97 ? 0.554 4.427 11.068 1.00 97.31 97 ALA A C 1
ATOM 706 O O . ALA A 1 97 ? 1.141 5.385 11.569 1.00 97.31 97 ALA A O 1
ATOM 707 N N . GLN A 1 98 ? 0.040 4.479 9.830 1.00 96.25 98 GLN A N 1
ATOM 708 C CA . GLN A 1 98 ? 0.109 5.687 8.993 1.00 96.25 98 GLN A CA 1
ATOM 709 C C . GLN A 1 98 ? -0.834 6.793 9.490 1.00 96.25 98 GLN A C 1
ATOM 711 O O . GLN A 1 98 ? -0.508 7.976 9.393 1.00 96.25 98 GLN A O 1
ATOM 716 N N . ALA A 1 99 ? -1.987 6.425 10.059 1.00 95.50 99 ALA A N 1
ATOM 717 C CA . ALA A 1 99 ? -2.973 7.382 10.556 1.00 95.50 99 ALA A CA 1
ATOM 718 C C . ALA A 1 99 ? -3.649 6.920 11.867 1.00 95.50 99 ALA A C 1
ATOM 720 O O . ALA A 1 99 ? -4.856 6.679 11.874 1.00 95.50 99 ALA A O 1
ATOM 721 N N . PRO A 1 100 ? -2.931 6.868 13.009 1.00 95.44 100 PRO A N 1
ATOM 722 C CA . PRO A 1 100 ? -3.420 6.218 14.236 1.00 95.44 100 PRO A CA 1
ATOM 723 C C . PRO A 1 100 ? -4.694 6.822 14.844 1.00 95.44 100 PRO A C 1
ATOM 725 O O . PRO A 1 100 ? -5.365 6.182 15.647 1.00 95.44 100 PRO A O 1
ATOM 728 N N . GLY A 1 101 ? -5.014 8.074 14.501 1.00 94.56 101 GLY A N 1
ATOM 729 C CA . GLY A 1 101 ? -6.220 8.768 14.966 1.00 94.56 101 GLY A CA 1
ATOM 730 C C . GLY A 1 101 ? -7.472 8.507 14.124 1.00 94.56 101 GLY A C 1
ATOM 731 O O . GLY A 1 101 ? -8.528 9.062 14.427 1.00 94.56 101 GLY A O 1
ATOM 732 N N . ARG A 1 102 ? -7.372 7.724 13.046 1.00 95.38 102 ARG A N 1
ATOM 733 C CA . ARG A 1 102 ? -8.504 7.391 12.174 1.00 95.38 102 ARG A CA 1
ATOM 734 C C . ARG A 1 102 ? -9.217 6.124 12.664 1.00 95.38 102 ARG A C 1
ATOM 736 O O . ARG A 1 102 ? -8.630 5.314 13.378 1.00 95.38 102 ARG A O 1
ATOM 743 N N . PRO A 1 103 ? -10.508 5.950 12.336 1.00 95.19 103 PRO A N 1
ATOM 744 C CA . PRO A 1 103 ? -11.258 4.784 12.783 1.00 95.19 103 PRO A CA 1
ATOM 745 C C . PRO A 1 103 ? -10.808 3.514 12.050 1.00 95.19 103 PRO A C 1
ATOM 747 O O . PRO A 1 103 ? -10.539 3.545 10.852 1.00 95.19 103 PRO A O 1
ATOM 750 N N . ALA A 1 104 ? -10.843 2.369 12.739 1.00 94.38 104 ALA A N 1
ATOM 751 C CA . ALA A 1 104 ? -10.460 1.070 12.171 1.00 94.38 104 ALA A CA 1
ATOM 752 C C . ALA A 1 104 ? -11.205 0.728 10.867 1.00 94.38 104 ALA A C 1
ATOM 754 O O . ALA A 1 104 ? -10.595 0.255 9.914 1.00 94.38 104 ALA A O 1
ATOM 755 N N . ALA A 1 105 ? -12.496 1.066 10.786 1.00 95.31 105 ALA A N 1
ATOM 756 C CA . ALA A 1 105 ? -13.298 0.871 9.579 1.00 95.31 105 ALA A CA 1
ATOM 757 C C . ALA A 1 105 ? -12.766 1.655 8.363 1.00 95.31 105 ALA A C 1
ATOM 759 O O . ALA A 1 105 ? -12.987 1.258 7.223 1.00 95.31 105 ALA A O 1
ATOM 760 N N . GLU A 1 106 ? -12.079 2.782 8.573 1.00 96.00 106 GLU A N 1
ATOM 761 C CA . GLU A 1 106 ? -11.423 3.514 7.489 1.00 96.00 106 GLU A CA 1
ATOM 762 C C . GLU A 1 106 ? -10.158 2.797 7.017 1.00 96.00 106 GLU A C 1
ATOM 764 O O . GLU A 1 106 ? -9.977 2.645 5.813 1.00 96.00 106 GLU A O 1
ATOM 769 N N . HIS A 1 107 ? -9.336 2.289 7.939 1.00 96.56 107 HIS A N 1
ATOM 770 C CA . HIS A 1 107 ? -8.164 1.475 7.599 1.00 96.56 107 HIS A CA 1
ATOM 771 C C . HIS A 1 107 ? -8.546 0.232 6.790 1.00 96.56 107 HIS A C 1
ATOM 773 O O . HIS A 1 107 ? -7.874 -0.123 5.827 1.00 96.56 107 HIS A O 1
ATOM 779 N N . GLU A 1 108 ? -9.661 -0.397 7.149 1.00 96.31 108 GLU A N 1
ATOM 780 C CA . GLU A 1 108 ? -10.201 -1.570 6.465 1.00 96.31 108 GLU A CA 1
ATOM 781 C C . GLU A 1 108 ? -10.685 -1.240 5.047 1.00 96.31 108 GLU A C 1
ATOM 783 O O . GLU A 1 108 ? -10.415 -1.985 4.106 1.00 96.31 108 GLU A O 1
ATOM 788 N N . ARG A 1 109 ? -11.336 -0.082 4.861 1.00 95.25 109 ARG A N 1
ATOM 789 C CA . ARG A 1 109 ? -11.679 0.425 3.522 1.00 95.25 109 ARG A CA 1
ATOM 790 C C . ARG A 1 109 ? -10.436 0.692 2.679 1.00 95.25 109 ARG A C 1
ATOM 792 O O . ARG A 1 109 ? -10.447 0.366 1.499 1.00 95.25 109 ARG A O 1
ATOM 799 N N . VAL A 1 110 ? -9.382 1.261 3.269 1.00 96.19 110 VAL A N 1
ATOM 800 C CA . VAL A 1 110 ? 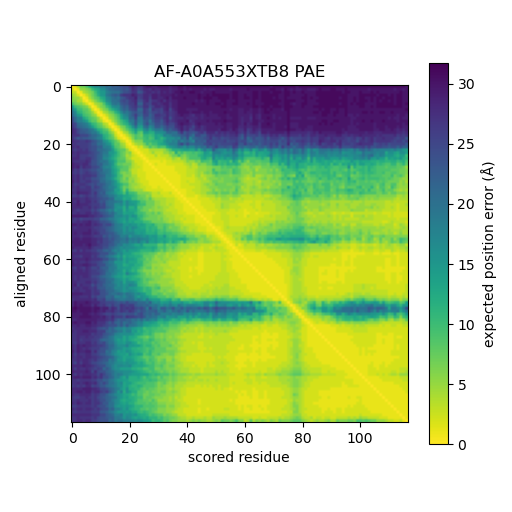-8.101 1.480 2.578 1.00 96.19 110 VAL A CA 1
ATOM 801 C C . VAL A 1 110 ? -7.486 0.148 2.151 1.00 96.19 110 VAL A C 1
ATOM 803 O O . VAL A 1 110 ? -7.093 0.016 0.996 1.00 96.19 110 VAL A O 1
ATOM 806 N N . ALA A 1 111 ? -7.456 -0.847 3.043 1.00 96.12 111 ALA A N 1
ATOM 807 C CA . ALA A 1 111 ? -6.923 -2.176 2.746 1.00 96.12 111 ALA A CA 1
ATOM 808 C C . ALA A 1 111 ? -7.636 -2.822 1.549 1.00 96.12 111 ALA A C 1
ATOM 810 O O . ALA A 1 111 ? -6.982 -3.231 0.591 1.00 96.12 111 ALA A O 1
ATOM 811 N N . ARG A 1 112 ? -8.975 -2.859 1.579 1.00 95.31 112 ARG A N 1
ATOM 812 C CA . ARG A 1 112 ? -9.778 -3.439 0.491 1.00 95.31 112 ARG A CA 1
ATOM 813 C C . ARG A 1 112 ? -9.629 -2.672 -0.809 1.00 95.31 112 ARG A C 1
ATOM 815 O O . ARG A 1 112 ? -9.409 -3.279 -1.848 1.00 95.31 112 ARG A O 1
ATOM 822 N N . TRP A 1 113 ? -9.665 -1.342 -0.747 1.00 95.00 113 TRP A N 1
ATOM 823 C CA . TRP A 1 113 ? -9.493 -0.524 -1.940 1.00 95.00 113 TRP A CA 1
ATOM 824 C C . TRP A 1 113 ? -8.145 -0.782 -2.619 1.00 95.00 113 TRP A C 1
ATOM 826 O O . TRP A 1 113 ? -8.098 -0.889 -3.839 1.00 95.00 113 TRP A O 1
ATOM 836 N N . VAL A 1 114 ? -7.058 -0.925 -1.856 1.00 94.56 114 VAL A N 1
ATOM 837 C CA . VAL A 1 114 ? -5.743 -1.258 -2.422 1.00 94.56 114 VAL A CA 1
ATOM 838 C C . VAL A 1 114 ? -5.720 -2.664 -3.027 1.00 94.56 114 VAL A C 1
ATOM 840 O O . VAL A 1 114 ? -5.122 -2.845 -4.075 1.00 94.56 114 VAL A O 1
ATOM 843 N N . LEU A 1 115 ? -6.364 -3.655 -2.406 1.00 91.94 115 LEU A N 1
ATOM 844 C CA . LEU A 1 115 ? -6.405 -5.024 -2.940 1.00 91.94 115 LEU A CA 1
ATOM 845 C C . LEU A 1 115 ? -7.251 -5.168 -4.216 1.00 91.94 115 LEU A C 1
ATOM 847 O O . LEU A 1 115 ? -7.030 -6.089 -4.998 1.00 91.94 115 LEU A O 1
ATOM 851 N N . GLU A 1 116 ? -8.237 -4.295 -4.412 1.00 90.81 116 GLU A N 1
ATOM 852 C CA . GLU A 1 116 ? -9.123 -4.293 -5.582 1.00 90.81 116 GLU A CA 1
ATOM 853 C C . GLU A 1 116 ? -8.531 -3.558 -6.804 1.00 90.81 116 GLU A C 1
ATOM 855 O O . GLU A 1 116 ? -9.180 -3.514 -7.853 1.00 90.81 116 GLU A O 1
ATOM 860 N N . ASN A 1 117 ? -7.338 -2.955 -6.686 1.00 83.50 117 ASN A N 1
ATOM 861 C CA . ASN A 1 117 ? -6.735 -2.073 -7.696 1.00 83.50 117 ASN A CA 1
ATOM 862 C C . ASN A 1 117 ? -5.308 -2.455 -8.078 1.00 83.50 117 ASN A C 1
ATOM 864 O O . ASN A 1 117 ? -4.991 -2.269 -9.276 1.00 83.50 117 ASN A O 1
#